Protein AF-A0A351EUV6-F1 (afdb_monomer_lite)

Radius of gyration: 17.65 Å; chains: 1; bounding box: 30×39×66 Å

pLDDT: mean 82.6, std 16.88, range [41.88, 97.0]

Foldseek 3Di:
DDPPPPPAAAPVVVVVVVVCVVVVHDDDPVVRVVRRVCNPPVVVNLVCLLVVVLVVVVVVVVVPDDDDDDPCVPPVPSVQSSCVVVVNDPPPDDPPPPPDD

Structure (mmCIF, N/CA/C/O backbone):
data_AF-A0A351EUV6-F1
#
_entry.id   AF-A0A351EUV6-F1
#
loop_
_atom_site.group_PDB
_atom_site.id
_atom_site.type_symbol
_atom_site.label_atom_id
_atom_site.label_alt_id
_atom_site.label_comp_id
_atom_site.label_asym_id
_atom_site.label_entity_id
_atom_site.label_seq_id
_atom_site.pdbx_PDB_ins_code
_atom_site.Cartn_x
_atom_site.Cartn_y
_atom_site.Cartn_z
_atom_site.occupancy
_atom_site.B_iso_or_equiv
_atom_site.auth_seq_id
_atom_site.auth_comp_id
_atom_site.auth_asym_id
_atom_site.auth_atom_id
_atom_site.pdbx_PDB_model_num
ATOM 1 N N . MET A 1 1 ? 9.747 -26.562 -25.074 1.00 45.78 1 MET A N 1
ATOM 2 C CA . MET A 1 1 ? 10.086 -25.177 -25.470 1.00 45.78 1 MET A CA 1
ATOM 3 C C . MET A 1 1 ? 8.867 -24.286 -25.252 1.00 45.78 1 MET A C 1
ATOM 5 O O . MET A 1 1 ? 7.947 -24.358 -26.046 1.00 45.78 1 MET A O 1
ATOM 9 N N . SER A 1 2 ? 8.822 -23.525 -24.152 1.00 41.88 2 SER A N 1
ATOM 10 C CA . SER A 1 2 ? 8.066 -22.260 -24.013 1.00 41.88 2 SER A CA 1
ATOM 11 C C . SER A 1 2 ? 8.433 -21.617 -22.665 1.00 41.88 2 SER A C 1
ATOM 13 O O . SER A 1 2 ? 7.653 -21.563 -21.722 1.00 41.88 2 SER A O 1
ATOM 15 N N . SER A 1 3 ? 9.697 -21.212 -22.551 1.00 47.12 3 SER A N 1
ATOM 16 C CA . SER A 1 3 ? 10.200 -20.340 -21.487 1.00 47.12 3 SER A CA 1
ATOM 17 C C . SER A 1 3 ? 10.501 -19.001 -22.151 1.00 47.12 3 SER A C 1
ATOM 19 O O . SER A 1 3 ? 11.601 -18.804 -22.655 1.00 47.12 3 SER A O 1
ATOM 21 N N . GLY A 1 4 ? 9.498 -18.129 -22.279 1.00 45.91 4 GLY A N 1
ATOM 22 C CA . GLY A 1 4 ? 9.628 -16.960 -23.158 1.00 45.91 4 GLY A CA 1
ATOM 23 C C . GLY A 1 4 ? 8.637 -15.825 -22.929 1.00 45.91 4 GLY A C 1
ATOM 24 O O . GLY A 1 4 ? 8.250 -15.176 -23.895 1.0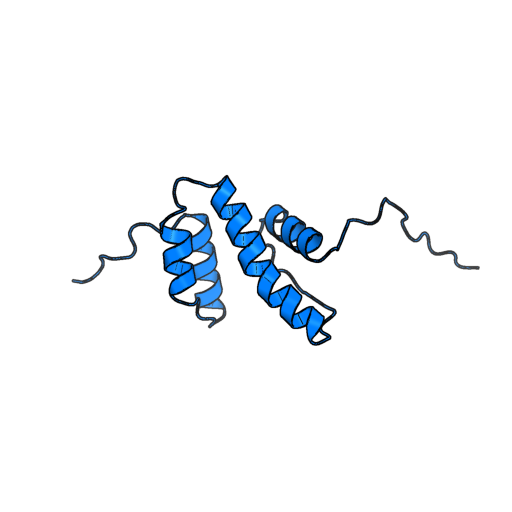0 45.91 4 GLY A O 1
ATOM 25 N N . ARG A 1 5 ? 8.183 -15.582 -21.690 1.00 49.56 5 ARG A N 1
ATOM 26 C CA . ARG A 1 5 ? 7.386 -14.375 -21.381 1.00 49.56 5 ARG A CA 1
ATOM 27 C C . ARG A 1 5 ? 7.420 -13.932 -19.911 1.00 49.56 5 ARG A C 1
ATOM 29 O O . ARG A 1 5 ? 6.442 -13.424 -19.385 1.00 49.56 5 ARG A O 1
ATOM 36 N N . LEU A 1 6 ? 8.555 -14.123 -19.238 1.00 46.72 6 LEU A N 1
ATOM 37 C CA . LEU A 1 6 ? 8.853 -13.453 -17.959 1.00 46.72 6 LEU A CA 1
ATOM 38 C C . LEU A 1 6 ? 9.661 -12.158 -18.155 1.00 46.72 6 LEU A C 1
ATOM 40 O O . LEU A 1 6 ? 10.182 -11.592 -17.198 1.00 46.72 6 LEU A O 1
ATOM 44 N N . SER A 1 7 ? 9.804 -11.707 -19.398 1.00 47.75 7 SER A N 1
ATOM 45 C CA . SER A 1 7 ? 10.656 -10.580 -19.751 1.00 47.75 7 SER A CA 1
ATOM 46 C C . SER A 1 7 ? 9.922 -9.263 -19.508 1.00 47.75 7 SER A C 1
ATOM 48 O O . SER A 1 7 ? 9.079 -8.894 -20.324 1.00 47.75 7 SER A O 1
ATOM 50 N N . ARG A 1 8 ? 10.338 -8.581 -18.426 1.00 57.75 8 ARG A N 1
ATOM 51 C CA . ARG A 1 8 ? 10.054 -7.185 -18.018 1.00 57.75 8 ARG A CA 1
ATOM 52 C C . ARG A 1 8 ? 8.945 -7.000 -16.981 1.00 57.75 8 ARG A C 1
ATOM 54 O O . ARG A 1 8 ? 7.912 -6.394 -17.223 1.00 57.75 8 ARG A O 1
ATOM 61 N N . CYS A 1 9 ? 9.166 -7.546 -15.789 1.00 55.94 9 CYS A N 1
ATOM 62 C CA . CYS A 1 9 ? 8.540 -7.027 -14.575 1.00 55.94 9 CYS A CA 1
ATOM 63 C C . CYS A 1 9 ? 9.639 -6.378 -13.742 1.00 55.94 9 CYS A C 1
ATOM 65 O O . CYS A 1 9 ? 10.688 -6.999 -13.545 1.00 55.94 9 CYS A O 1
ATOM 67 N N . SER A 1 10 ? 9.374 -5.182 -13.214 1.00 65.25 10 SER A N 1
ATOM 68 C CA . SER A 1 10 ? 10.291 -4.495 -12.306 1.00 65.25 10 SER A CA 1
ATOM 69 C C . SER A 1 10 ? 10.761 -5.448 -11.188 1.00 65.25 10 SER A C 1
ATOM 71 O O . SER A 1 10 ? 9.993 -6.277 -10.678 1.00 65.25 10 SER A O 1
ATOM 73 N N . ARG A 1 11 ? 12.036 -5.353 -10.776 1.00 70.31 11 ARG A N 1
ATOM 74 C CA . ARG A 1 11 ? 12.575 -6.165 -9.661 1.00 70.31 11 ARG A CA 1
ATOM 75 C C . ARG A 1 11 ? 11.684 -6.128 -8.400 1.00 70.31 11 ARG A C 1
ATOM 77 O O . ARG A 1 11 ? 11.507 -7.187 -7.792 1.00 70.31 11 ARG A O 1
ATOM 84 N N . PRO A 1 12 ? 11.094 -4.981 -8.000 1.00 78.31 12 PRO A N 1
ATOM 85 C CA . PRO A 1 12 ? 10.133 -4.930 -6.899 1.00 78.31 12 PRO A CA 1
ATOM 86 C C . PRO A 1 12 ? 8.872 -5.774 -7.133 1.00 78.31 12 PRO A C 1
ATOM 88 O O . PRO A 1 12 ? 8.470 -6.522 -6.239 1.00 78.31 12 PRO A O 1
ATOM 91 N N . PHE A 1 13 ? 8.276 -5.709 -8.326 1.00 86.81 13 PHE A N 1
ATOM 92 C CA . PHE A 1 13 ? 7.042 -6.428 -8.641 1.00 86.81 13 PHE A CA 1
ATOM 93 C C . PHE A 1 13 ? 7.250 -7.948 -8.728 1.00 86.81 13 PHE A C 1
ATOM 95 O O . PHE A 1 13 ? 6.417 -8.725 -8.258 1.00 86.81 13 PHE A O 1
ATOM 102 N N . ALA A 1 14 ? 8.411 -8.397 -9.217 1.00 86.88 14 ALA A N 1
ATOM 103 C CA . ALA A 1 14 ? 8.772 -9.816 -9.212 1.00 86.88 14 ALA A CA 1
ATOM 104 C C . ALA A 1 14 ? 8.783 -10.424 -7.792 1.00 86.88 14 ALA A C 1
ATOM 106 O O . ALA A 1 14 ? 8.391 -11.579 -7.606 1.00 86.88 14 ALA A O 1
ATOM 107 N N . GLY A 1 15 ? 9.205 -9.653 -6.782 1.00 88.12 15 GLY A N 1
ATOM 108 C CA . GLY A 1 15 ? 9.175 -10.075 -5.379 1.00 88.12 15 GLY A CA 1
ATOM 109 C C . GLY A 1 15 ? 7.754 -10.232 -4.834 1.00 88.12 15 GLY A C 1
ATOM 110 O O . GLY A 1 15 ? 7.468 -11.217 -4.155 1.00 88.12 15 GLY A O 1
ATOM 111 N N . ILE A 1 16 ? 6.861 -9.300 -5.182 1.00 88.38 16 ILE A N 1
ATOM 112 C CA . ILE A 1 16 ? 5.439 -9.354 -4.812 1.00 88.38 16 ILE A CA 1
ATOM 113 C C . ILE A 1 16 ? 4.789 -10.592 -5.426 1.00 88.38 16 ILE A C 1
ATOM 115 O O . ILE A 1 16 ? 4.144 -11.352 -4.711 1.00 88.38 16 ILE A O 1
ATOM 119 N N . ARG A 1 17 ? 5.040 -10.865 -6.713 1.00 90.38 17 ARG A N 1
ATOM 120 C CA . ARG A 1 17 ? 4.479 -12.043 -7.387 1.00 90.38 17 ARG A CA 1
ATOM 121 C C . ARG A 1 17 ? 4.853 -13.350 -6.691 1.00 90.38 17 ARG A C 1
ATOM 123 O O . ARG A 1 17 ? 3.979 -14.159 -6.406 1.00 90.38 17 ARG A O 1
ATOM 130 N N . ARG A 1 18 ? 6.132 -13.520 -6.342 1.00 90.19 18 ARG A N 1
ATOM 131 C CA . ARG A 1 18 ? 6.606 -14.702 -5.599 1.00 90.19 18 ARG A CA 1
ATOM 132 C C . ARG A 1 18 ? 5.963 -14.820 -4.217 1.00 90.19 18 ARG A C 1
ATOM 134 O O . ARG A 1 18 ? 5.708 -15.928 -3.758 1.00 90.19 18 ARG A O 1
ATOM 141 N N . PHE A 1 19 ? 5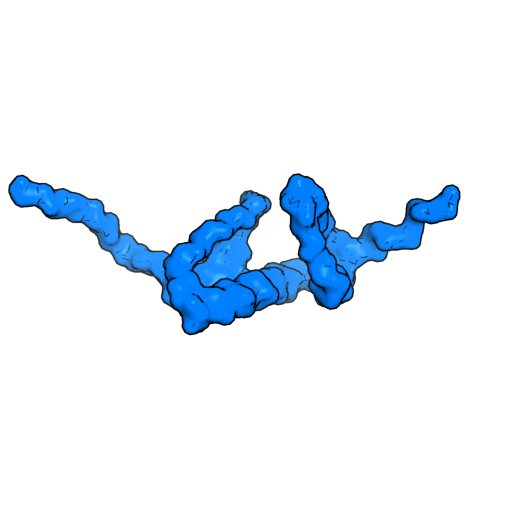.744 -13.700 -3.528 1.00 89.88 19 PHE A N 1
ATOM 142 C CA . PHE A 1 19 ? 5.061 -13.700 -2.236 1.00 89.88 19 PHE A CA 1
ATOM 143 C C . PHE A 1 19 ? 3.593 -14.126 -2.388 1.00 89.88 19 PHE A C 1
ATOM 145 O O . PHE A 1 19 ? 3.160 -15.039 -1.693 1.00 89.88 19 PHE A O 1
ATOM 152 N N . SER A 1 20 ? 2.865 -13.549 -3.348 1.00 90.50 20 SER A N 1
ATOM 153 C CA . SER A 1 20 ? 1.470 -13.901 -3.635 1.00 90.50 20 SER A CA 1
ATOM 154 C C . SER A 1 20 ? 1.305 -15.372 -4.024 1.00 90.50 20 SER A C 1
ATOM 156 O O . SER A 1 20 ? 0.447 -16.047 -3.461 1.00 90.50 20 SER A O 1
ATOM 158 N N . GLU A 1 21 ? 2.181 -15.896 -4.890 1.00 91.06 21 GLU A N 1
ATOM 159 C CA . GLU A 1 21 ? 2.219 -17.317 -5.267 1.00 91.06 21 GLU A CA 1
ATOM 160 C C . GLU A 1 21 ? 2.374 -18.227 -4.032 1.00 91.06 21 GLU A C 1
ATOM 162 O O . GLU A 1 21 ? 1.666 -19.223 -3.901 1.00 91.06 21 GLU A O 1
ATOM 167 N N . ARG A 1 22 ? 3.248 -17.864 -3.082 1.00 91.00 22 ARG A N 1
ATOM 168 C CA . ARG A 1 22 ? 3.455 -18.626 -1.835 1.00 91.00 22 ARG A CA 1
ATOM 169 C C . ARG A 1 22 ? 2.268 -18.564 -0.875 1.00 91.00 22 ARG A C 1
ATOM 171 O O . ARG A 1 22 ? 2.072 -19.504 -0.112 1.00 91.00 22 ARG A O 1
ATOM 178 N N . CYS A 1 23 ? 1.508 -17.474 -0.889 1.00 91.25 23 CYS A N 1
ATOM 179 C CA . CYS A 1 23 ? 0.301 -17.309 -0.079 1.00 91.25 23 CYS A CA 1
ATOM 180 C C . CYS A 1 23 ? -0.953 -17.918 -0.730 1.00 91.25 23 CYS A C 1
ATOM 182 O O . CYS A 1 23 ? -2.005 -17.924 -0.100 1.00 91.25 23 CYS A O 1
ATOM 184 N N . GLY A 1 24 ? -0.860 -18.415 -1.971 1.00 91.00 24 GLY A N 1
ATOM 185 C CA . GLY A 1 24 ? -2.017 -18.896 -2.733 1.00 91.00 24 GLY A CA 1
ATOM 186 C C . GLY A 1 24 ? -2.926 -17.772 -3.245 1.00 91.00 24 GLY A C 1
ATOM 187 O O . GLY A 1 24 ? -4.075 -18.024 -3.603 1.00 91.00 24 GLY A O 1
ATOM 188 N N . THR A 1 25 ? -2.429 -16.534 -3.288 1.00 92.00 25 THR A N 1
ATOM 189 C CA . THR A 1 25 ? -3.191 -15.356 -3.717 1.00 92.00 25 THR A CA 1
ATOM 190 C C . THR A 1 25 ? -2.888 -15.027 -5.174 1.00 92.00 25 THR A C 1
ATOM 192 O O . THR A 1 25 ? -1.730 -14.981 -5.589 1.00 92.00 25 THR A O 1
ATOM 195 N N . THR A 1 26 ? -3.929 -14.731 -5.952 1.00 92.69 26 THR A N 1
ATOM 196 C CA . THR A 1 26 ? -3.783 -14.317 -7.354 1.00 92.69 26 THR A CA 1
ATOM 197 C C . THR A 1 26 ? -3.682 -12.798 -7.461 1.00 92.69 26 THR A C 1
ATOM 199 O O . THR A 1 26 ? -4.471 -12.077 -6.854 1.00 92.69 26 THR A O 1
ATOM 202 N N . ILE A 1 27 ? -2.730 -12.308 -8.259 1.00 91.69 27 ILE A N 1
ATOM 203 C CA . ILE A 1 27 ? -2.636 -10.890 -8.624 1.00 91.69 27 ILE A CA 1
ATOM 204 C C . ILE A 1 27 ? -3.482 -10.665 -9.894 1.00 91.69 27 ILE A C 1
ATOM 206 O O . ILE A 1 27 ? -3.273 -11.369 -10.884 1.00 91.69 27 ILE A O 1
ATOM 210 N N . PRO A 1 28 ? -4.438 -9.718 -9.899 1.00 93.00 28 PRO A N 1
ATOM 211 C CA . PRO A 1 28 ? -5.224 -9.388 -11.088 1.00 93.00 28 PRO A CA 1
ATOM 212 C C . PRO A 1 28 ? -4.365 -8.971 -12.288 1.00 93.00 28 PRO A C 1
ATOM 214 O O . PRO A 1 28 ? -3.389 -8.238 -12.128 1.00 93.00 28 PRO A O 1
ATOM 217 N N . HIS A 1 29 ? -4.765 -9.369 -13.503 1.00 92.12 29 HIS A N 1
ATOM 218 C CA . HIS A 1 29 ? -3.986 -9.124 -14.727 1.00 92.12 29 HIS A CA 1
ATOM 219 C C . HIS A 1 29 ? -3.653 -7.643 -14.958 1.00 92.12 29 HIS A C 1
ATOM 221 O O . HIS A 1 29 ? -2.510 -7.315 -15.258 1.00 92.12 29 HIS A O 1
ATOM 227 N N . TRP A 1 30 ? -4.607 -6.743 -14.718 1.00 92.75 30 TRP A N 1
ATOM 228 C CA . TRP A 1 30 ? -4.408 -5.301 -14.895 1.00 92.75 30 TRP A CA 1
ATOM 229 C C . TRP A 1 30 ? -3.289 -4.729 -14.005 1.00 92.75 30 TRP A C 1
ATOM 231 O O . TRP A 1 30 ? -2.623 -3.773 -14.391 1.00 92.75 30 TRP A O 1
ATOM 241 N N . ILE A 1 31 ? -3.017 -5.332 -12.837 1.00 93.06 31 ILE A N 1
ATOM 242 C CA . ILE A 1 31 ? -1.892 -4.931 -11.977 1.00 93.06 31 ILE A CA 1
ATOM 243 C C . ILE A 1 31 ? -0.561 -5.325 -12.629 1.00 93.06 31 ILE A C 1
ATOM 245 O O . ILE A 1 31 ? 0.415 -4.583 -12.540 1.00 93.06 31 ILE A O 1
ATOM 249 N N . HIS A 1 32 ? -0.508 -6.470 -13.317 1.00 91.25 32 HIS A N 1
ATOM 250 C CA . HIS A 1 32 ? 0.688 -6.862 -14.065 1.00 91.25 32 HIS A CA 1
ATOM 251 C C . HIS A 1 32 ? 1.005 -5.860 -15.174 1.00 91.25 32 HIS A C 1
ATOM 253 O O . HIS A 1 32 ? 2.158 -5.459 -15.316 1.00 91.25 32 HIS A O 1
ATOM 259 N N . GLU A 1 33 ? -0.008 -5.444 -15.931 1.00 91.31 33 GLU A N 1
ATOM 260 C CA . GLU A 1 33 ? 0.141 -4.460 -17.007 1.00 91.31 33 GLU A CA 1
ATOM 261 C C . GLU A 1 33 ? 0.573 -3.095 -16.458 1.00 91.31 33 GLU A C 1
ATOM 263 O O . GLU A 1 33 ? 1.513 -2.490 -16.975 1.00 91.31 33 GLU A O 1
ATOM 268 N N . LEU A 1 34 ? -0.041 -2.662 -15.351 1.00 90.88 34 LEU A N 1
ATOM 269 C CA . LEU A 1 34 ? 0.285 -1.409 -14.672 1.00 90.88 34 LEU A CA 1
ATOM 270 C C . LEU A 1 34 ? 1.758 -1.335 -14.250 1.00 90.88 34 LEU A C 1
ATOM 272 O O . LEU A 1 34 ? 2.400 -0.308 -14.447 1.00 90.88 34 LEU A O 1
ATOM 276 N N . PHE A 1 35 ? 2.318 -2.408 -13.686 1.00 90.81 35 PHE A N 1
ATOM 277 C CA . PHE A 1 35 ? 3.712 -2.404 -13.225 1.00 90.81 35 PHE A CA 1
ATOM 278 C C . PHE A 1 35 ? 4.735 -2.763 -14.306 1.00 90.81 35 PHE A C 1
ATOM 280 O O . PHE A 1 35 ? 5.918 -2.465 -14.130 1.00 90.81 35 PHE A O 1
ATOM 287 N N . ALA A 1 36 ? 4.315 -3.358 -15.426 1.00 88.44 36 ALA A N 1
ATOM 288 C CA . ALA A 1 36 ? 5.202 -3.633 -16.556 1.00 88.44 36 ALA A CA 1
ATOM 289 C C . ALA A 1 36 ? 5.707 -2.341 -17.223 1.00 88.44 36 ALA A C 1
ATOM 291 O O . ALA A 1 36 ? 6.854 -2.283 -17.654 1.00 88.44 36 ALA A O 1
ATOM 292 N N . VAL A 1 37 ? 4.881 -1.290 -17.265 1.00 86.31 37 VAL A N 1
ATOM 293 C CA . VAL A 1 37 ? 5.243 0.000 -17.885 1.00 86.31 37 VAL A CA 1
ATOM 294 C C . VAL A 1 37 ? 6.051 0.929 -16.967 1.00 86.31 37 VAL A C 1
ATOM 296 O O . VAL A 1 37 ? 6.514 1.974 -17.411 1.00 86.31 37 VAL A O 1
ATOM 299 N N . LEU A 1 38 ? 6.236 0.562 -15.693 1.00 86.50 38 LEU A N 1
ATOM 300 C CA . LEU A 1 38 ? 6.906 1.382 -14.671 1.00 86.50 38 LEU A CA 1
ATOM 301 C C . LEU A 1 38 ? 8.329 0.902 -14.342 1.00 86.50 38 LEU A C 1
ATOM 303 O O . LEU A 1 38 ? 8.871 1.252 -13.293 1.00 86.50 38 LEU A O 1
ATOM 307 N N . GLU A 1 39 ? 8.934 0.077 -15.202 1.00 79.12 39 GLU A N 1
ATOM 308 C CA . GLU A 1 39 ? 10.242 -0.540 -14.938 1.00 79.12 39 GLU A CA 1
ATOM 309 C C . GLU A 1 39 ? 11.362 0.498 -14.753 1.00 79.12 39 GLU A C 1
ATOM 311 O O . GLU A 1 39 ? 12.154 0.376 -13.817 1.00 79.12 39 GLU A O 1
ATOM 316 N N . ASP A 1 40 ? 11.352 1.560 -15.561 1.00 83.31 40 ASP A N 1
ATOM 317 C CA . ASP A 1 40 ? 12.377 2.613 -15.562 1.00 83.31 40 ASP A CA 1
ATOM 318 C C . ASP A 1 40 ? 12.013 3.834 -14.691 1.00 83.31 40 ASP A C 1
ATOM 320 O O . ASP A 1 40 ? 12.721 4.840 -14.691 1.00 83.31 40 ASP A O 1
ATOM 324 N N . ALA A 1 41 ? 10.916 3.763 -13.925 1.00 87.81 41 ALA A N 1
ATOM 325 C CA . ALA A 1 41 ? 10.388 4.880 -13.136 1.00 87.81 41 ALA A CA 1
ATOM 326 C C . ALA A 1 41 ? 10.163 4.481 -11.661 1.00 87.81 41 ALA A C 1
ATOM 328 O O . ALA A 1 41 ? 9.020 4.324 -11.221 1.00 87.81 41 ALA A O 1
ATOM 329 N N . PRO A 1 42 ? 11.234 4.312 -10.860 1.00 83.81 42 PRO A N 1
ATOM 330 C CA . PRO A 1 42 ? 11.143 3.765 -9.503 1.00 83.81 42 PRO A CA 1
ATOM 331 C C . PRO A 1 42 ? 10.328 4.635 -8.533 1.00 83.81 42 PRO A C 1
ATOM 333 O O . PRO A 1 42 ? 9.611 4.099 -7.688 1.00 83.81 42 PRO A O 1
ATOM 336 N N . GLU A 1 43 ? 10.394 5.960 -8.659 1.00 86.31 43 GLU A N 1
ATOM 337 C CA . GLU A 1 43 ? 9.605 6.880 -7.826 1.00 86.31 43 GLU A CA 1
ATOM 338 C C . GLU A 1 43 ? 8.106 6.762 -8.133 1.00 86.31 43 GLU A C 1
ATOM 340 O O . GLU A 1 43 ? 7.281 6.610 -7.229 1.00 86.31 43 GLU A O 1
ATOM 345 N N . VAL A 1 44 ? 7.756 6.725 -9.424 1.00 90.44 44 VAL A N 1
ATOM 346 C CA . VAL A 1 44 ? 6.374 6.522 -9.882 1.00 90.44 44 VAL A CA 1
ATOM 347 C C . VAL A 1 44 ? 5.870 5.147 -9.452 1.00 90.44 44 VAL A C 1
ATOM 349 O O . VAL A 1 44 ? 4.749 5.026 -8.967 1.00 90.44 44 VAL A O 1
ATOM 352 N N . HIS A 1 45 ? 6.711 4.115 -9.538 1.00 90.88 45 HIS A N 1
ATOM 353 C CA . HIS A 1 45 ? 6.380 2.773 -9.075 1.00 90.88 45 HIS A CA 1
ATOM 354 C C . HIS A 1 45 ? 5.974 2.756 -7.595 1.00 90.88 45 HIS A C 1
ATOM 356 O O . HIS A 1 45 ? 4.997 2.099 -7.234 1.00 90.88 45 HIS A O 1
ATOM 362 N N . GLN A 1 46 ? 6.713 3.438 -6.715 1.00 89.31 46 GLN A N 1
ATOM 363 C CA . GLN A 1 46 ? 6.377 3.484 -5.287 1.00 89.31 46 GLN A CA 1
ATOM 364 C C . GLN A 1 46 ? 5.061 4.222 -5.035 1.00 89.31 46 GLN A C 1
ATOM 366 O O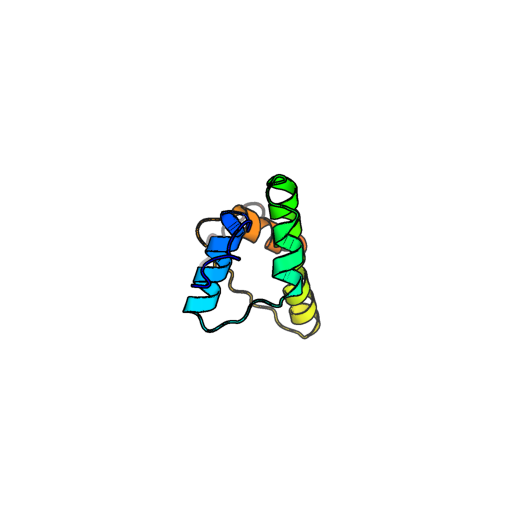 . GLN A 1 46 ? 4.226 3.734 -4.272 1.00 89.31 46 GLN A O 1
ATOM 371 N N . MET A 1 47 ? 4.856 5.353 -5.711 1.00 91.75 47 MET A N 1
ATOM 372 C CA . MET A 1 47 ? 3.617 6.123 -5.623 1.00 91.75 47 MET A CA 1
ATOM 373 C C . MET A 1 47 ? 2.407 5.288 -6.062 1.00 91.75 47 MET A C 1
ATOM 375 O O . MET A 1 47 ? 1.434 5.187 -5.317 1.00 91.75 47 MET A O 1
ATOM 379 N N . ILE A 1 48 ? 2.493 4.631 -7.222 1.00 93.56 48 ILE A N 1
ATOM 380 C CA . ILE A 1 48 ? 1.425 3.779 -7.760 1.00 93.56 48 ILE A CA 1
ATOM 381 C C . ILE A 1 48 ? 1.170 2.562 -6.864 1.00 93.56 48 ILE A C 1
ATOM 383 O O . ILE A 1 48 ? 0.018 2.194 -6.641 1.00 93.56 48 ILE A O 1
ATOM 387 N N . ALA A 1 49 ? 2.212 1.947 -6.299 1.00 92.25 49 ALA A N 1
ATOM 388 C CA . ALA A 1 49 ? 2.048 0.848 -5.349 1.00 92.25 49 ALA A CA 1
ATOM 389 C C . ALA A 1 49 ? 1.300 1.281 -4.082 1.00 92.25 49 ALA A C 1
ATOM 391 O O . ALA A 1 49 ? 0.390 0.578 -3.643 1.00 92.25 49 ALA A O 1
ATOM 392 N N . ALA A 1 50 ? 1.646 2.442 -3.518 1.00 94.00 50 ALA A N 1
ATOM 393 C CA . ALA A 1 50 ? 0.984 2.963 -2.329 1.00 94.00 50 ALA A CA 1
ATOM 394 C C . ALA A 1 50 ? -0.491 3.299 -2.594 1.00 94.00 50 ALA A C 1
ATOM 396 O O . ALA A 1 50 ? -1.351 2.902 -1.811 1.00 94.00 50 ALA A O 1
ATOM 397 N N . THR A 1 51 ? -0.808 3.977 -3.700 1.00 94.44 51 THR A N 1
ATOM 398 C CA . THR A 1 51 ? -2.197 4.342 -4.029 1.00 94.44 51 THR A CA 1
ATOM 399 C C . THR A 1 51 ? -3.051 3.120 -4.358 1.00 94.44 51 THR A C 1
ATOM 401 O O . THR A 1 51 ? -4.161 3.001 -3.842 1.00 94.44 51 THR A O 1
ATOM 404 N N . THR A 1 52 ? -2.511 2.169 -5.128 1.00 94.62 52 THR A N 1
ATOM 405 C CA . THR A 1 52 ? -3.203 0.917 -5.480 1.00 94.62 52 THR A CA 1
ATOM 406 C C . THR A 1 52 ? -3.516 0.074 -4.243 1.00 94.62 52 THR A C 1
ATOM 408 O O . THR A 1 52 ? -4.576 -0.541 -4.172 1.00 94.62 52 THR A O 1
ATOM 411 N N . ALA A 1 53 ? -2.620 0.053 -3.251 1.00 94.00 53 ALA A N 1
ATOM 412 C CA . ALA A 1 53 ? -2.848 -0.652 -1.991 1.00 94.00 53 ALA A CA 1
ATOM 413 C C . ALA A 1 53 ? -3.781 0.112 -1.033 1.00 94.00 53 ALA A C 1
ATOM 415 O O . ALA A 1 53 ? -4.536 -0.513 -0.294 1.00 94.00 53 ALA A O 1
ATOM 416 N N . ALA A 1 54 ? -3.747 1.448 -1.036 1.00 95.44 54 ALA A N 1
ATOM 417 C CA . ALA A 1 54 ? -4.572 2.269 -0.152 1.00 95.44 54 ALA A CA 1
ATOM 418 C C . ALA A 1 54 ? -6.058 2.275 -0.547 1.00 95.44 54 ALA A C 1
ATOM 420 O O . ALA A 1 54 ? -6.913 2.366 0.331 1.00 95.44 54 ALA A O 1
ATOM 421 N N . GLU A 1 55 ? -6.370 2.166 -1.840 1.00 95.06 55 GLU A N 1
ATOM 422 C CA . GLU A 1 55 ? -7.745 2.154 -2.356 1.00 95.06 55 GLU A CA 1
ATOM 423 C C . GLU A 1 55 ? -8.646 1.096 -1.687 1.00 95.06 55 GLU A C 1
ATOM 425 O O . GLU A 1 55 ? -9.633 1.480 -1.056 1.00 95.06 55 GLU A O 1
ATOM 430 N N . PRO A 1 56 ? -8.315 -0.211 -1.720 1.00 94.75 56 PRO A N 1
ATOM 431 C CA . PRO A 1 56 ? -9.137 -1.220 -1.058 1.00 94.75 56 PRO A CA 1
ATOM 432 C C . PRO A 1 56 ? -9.168 -1.035 0.463 1.00 94.75 56 PRO A C 1
ATOM 434 O O . PRO A 1 56 ? -10.189 -1.308 1.084 1.00 94.75 56 PRO A O 1
ATOM 437 N N . CYS A 1 57 ? -8.094 -0.536 1.086 1.00 95.75 57 CYS A N 1
ATOM 438 C CA . CYS A 1 57 ? -8.116 -0.215 2.514 1.00 95.75 57 CYS A CA 1
ATOM 439 C C . CYS A 1 57 ? -9.148 0.872 2.838 1.00 95.75 57 CYS A C 1
ATOM 441 O O . CYS A 1 57 ? -9.848 0.755 3.840 1.00 95.75 57 CYS A O 1
ATOM 443 N N . ARG A 1 58 ? -9.279 1.901 1.991 1.00 94.25 58 ARG A N 1
ATOM 444 C CA . ARG A 1 58 ? -10.281 2.958 2.171 1.00 94.25 58 ARG A CA 1
ATOM 445 C C . ARG A 1 58 ? -11.698 2.411 2.032 1.00 94.25 58 ARG A C 1
ATOM 447 O O . ARG A 1 58 ? -12.520 2.667 2.901 1.00 94.25 58 ARG A O 1
ATOM 454 N N . GLN A 1 59 ? -11.945 1.594 1.011 1.00 96.00 59 GLN A N 1
ATOM 455 C CA . GLN A 1 59 ? -13.244 0.942 0.814 1.00 96.00 59 GLN A CA 1
ATOM 456 C C . GLN A 1 59 ? -13.605 0.046 2.008 1.00 96.00 59 GLN A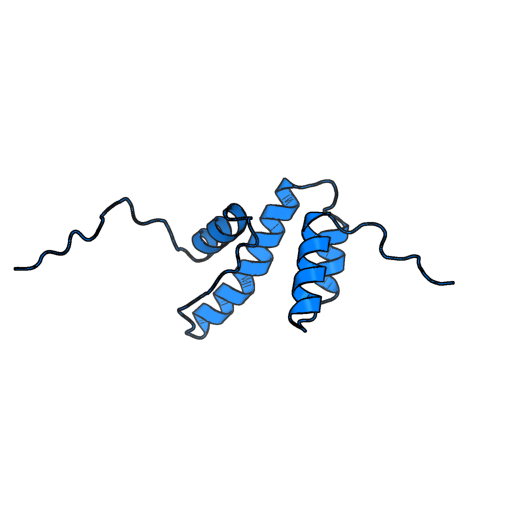 C 1
ATOM 458 O O . GLN A 1 59 ? -14.710 0.106 2.535 1.00 96.00 59 GLN A O 1
ATOM 463 N N . LEU A 1 60 ? -12.652 -0.748 2.505 1.00 96.44 60 LEU A N 1
ATOM 464 C CA . LEU A 1 60 ? -12.853 -1.559 3.707 1.00 96.44 60 LEU A CA 1
ATOM 465 C C . LEU A 1 60 ? -13.151 -0.692 4.939 1.00 96.44 60 LEU A C 1
ATOM 467 O O . LEU A 1 60 ? -14.017 -1.051 5.738 1.00 96.44 60 LEU A O 1
ATOM 471 N N . ALA A 1 61 ? -12.474 0.449 5.083 1.00 94.06 61 ALA A N 1
ATOM 472 C CA . ALA A 1 61 ? -12.725 1.389 6.171 1.00 94.06 61 ALA A CA 1
ATOM 473 C C . ALA A 1 61 ? -14.128 2.011 6.100 1.00 94.06 61 ALA A C 1
ATOM 475 O O . ALA A 1 61 ? -14.807 2.090 7.123 1.00 94.06 61 ALA A O 1
ATOM 476 N N . GLU A 1 62 ? -14.598 2.373 4.904 1.00 94.44 62 GLU A N 1
ATOM 477 C CA . GLU A 1 62 ? -15.972 2.837 4.661 1.00 94.44 62 GLU A CA 1
ATOM 478 C C . GLU A 1 62 ? -17.016 1.768 5.027 1.00 94.44 62 GLU A C 1
ATOM 480 O O . GLU A 1 62 ? -18.101 2.093 5.508 1.00 94.44 62 GLU A O 1
ATOM 485 N N . HIS A 1 63 ? -16.665 0.487 4.890 1.00 97.00 63 HIS A N 1
ATOM 486 C CA . HIS A 1 63 ? -17.481 -0.650 5.320 1.00 97.00 63 HIS A CA 1
ATOM 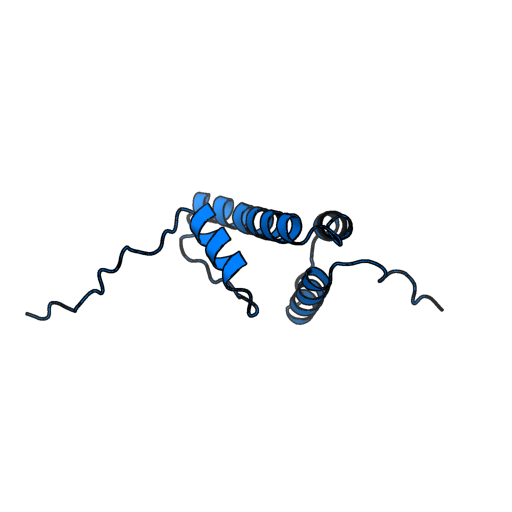487 C C . HIS A 1 63 ? -17.275 -1.066 6.791 1.00 97.00 63 HIS A C 1
ATOM 489 O O . HIS A 1 63 ? -17.780 -2.106 7.215 1.00 97.00 63 HIS A O 1
ATOM 495 N N . GLY A 1 64 ? -16.571 -0.260 7.592 1.00 94.75 64 GLY A N 1
ATOM 496 C CA . GLY A 1 64 ? -16.444 -0.442 9.041 1.00 94.75 64 GLY A CA 1
ATOM 497 C C . GLY A 1 64 ? -15.214 -1.228 9.508 1.00 94.75 64 GLY A C 1
ATOM 498 O O . GLY A 1 64 ? -15.080 -1.483 10.706 1.00 94.75 64 GLY A O 1
ATOM 499 N N . VAL A 1 65 ? -14.290 -1.595 8.615 1.00 96.50 65 VAL A N 1
ATOM 500 C CA . VAL A 1 65 ? -13.013 -2.214 9.006 1.00 96.50 65 VAL A CA 1
ATOM 501 C C . VAL A 1 65 ? -12.076 -1.153 9.585 1.00 96.50 65 VAL A C 1
ATOM 503 O O . VAL A 1 65 ? -11.703 -0.200 8.913 1.00 96.50 65 VAL A O 1
ATOM 506 N N . ASN A 1 66 ? -11.643 -1.332 10.832 1.00 90.56 66 ASN A N 1
ATOM 507 C CA . ASN A 1 66 ? -10.801 -0.360 11.543 1.00 90.56 66 ASN A CA 1
ATOM 508 C C . ASN A 1 66 ? -9.412 -0.893 11.941 1.00 90.56 66 ASN A C 1
ATOM 510 O O . ASN A 1 66 ? -8.640 -0.171 12.569 1.00 90.56 66 ASN A O 1
ATOM 514 N N . GLN A 1 67 ? -9.082 -2.138 11.583 1.00 92.69 67 GLN A N 1
ATOM 515 C CA . GLN A 1 67 ? -7.784 -2.760 11.852 1.00 92.69 67 GLN A CA 1
ATOM 516 C C . GLN A 1 67 ? -7.157 -3.250 10.547 1.00 92.69 67 GLN A C 1
ATOM 518 O O . GLN A 1 67 ? -7.765 -4.029 9.816 1.00 92.69 67 GLN A O 1
ATOM 523 N N . PHE A 1 68 ? -5.918 -2.835 10.287 1.00 93.94 68 PHE A N 1
ATOM 524 C CA . PHE A 1 68 ? -5.146 -3.248 9.117 1.00 93.94 68 PHE A CA 1
ATOM 525 C C . PHE A 1 68 ? -3.787 -3.791 9.550 1.00 93.94 68 PHE A C 1
ATOM 527 O O . PHE A 1 68 ? -3.096 -3.187 10.371 1.00 93.94 68 PHE A O 1
ATOM 534 N N . HIS A 1 69 ? -3.384 -4.920 8.969 1.00 92.69 69 HIS A N 1
ATOM 535 C CA . HIS A 1 69 ? -2.054 -5.487 9.153 1.00 92.69 69 HIS A CA 1
ATOM 536 C C . HIS A 1 69 ? -1.279 -5.411 7.839 1.00 92.69 69 HIS A C 1
ATOM 538 O O . HIS A 1 69 ? -1.642 -6.054 6.856 1.00 92.69 69 HIS A O 1
ATOM 544 N N . PHE A 1 70 ? -0.196 -4.636 7.826 1.00 92.69 70 PHE A N 1
ATOM 545 C CA . PHE A 1 70 ? 0.644 -4.471 6.645 1.00 92.69 70 PHE A CA 1
ATOM 546 C C . PHE A 1 70 ? 1.901 -5.337 6.744 1.00 92.69 70 PHE A C 1
ATOM 548 O O . PHE A 1 70 ? 2.757 -5.123 7.603 1.00 92.69 70 PHE A O 1
ATOM 555 N N . SER A 1 71 ? 2.052 -6.286 5.818 1.00 90.75 71 SER A N 1
ATOM 556 C CA . SER A 1 71 ? 3.313 -7.003 5.623 1.00 90.75 71 SER A CA 1
ATOM 557 C C . SER A 1 71 ? 4.294 -6.110 4.864 1.00 90.75 71 SER A C 1
ATOM 559 O O . SER A 1 71 ? 4.234 -5.989 3.643 1.00 90.75 71 SER A O 1
ATOM 561 N N . THR A 1 72 ? 5.211 -5.477 5.594 1.00 89.44 72 THR A N 1
ATOM 562 C CA . THR A 1 72 ? 6.125 -4.462 5.040 1.00 89.44 72 THR A CA 1
ATOM 563 C C . THR A 1 72 ? 7.133 -5.020 4.039 1.00 89.44 72 THR A C 1
ATOM 565 O O . THR A 1 72 ? 7.672 -4.263 3.239 1.00 89.44 72 THR A O 1
ATOM 568 N N . MET A 1 73 ? 7.431 -6.324 4.074 1.00 87.38 73 MET A N 1
ATOM 569 C CA . MET A 1 73 ? 8.389 -6.979 3.168 1.00 87.38 73 MET A CA 1
ATOM 570 C C . MET A 1 73 ? 9.744 -6.243 3.083 1.00 87.38 73 MET A C 1
ATOM 572 O O . MET A 1 73 ? 10.325 -6.103 2.001 1.00 87.38 73 MET A O 1
ATOM 576 N N . ASN A 1 74 ? 10.227 -5.755 4.236 1.00 88.62 74 ASN A N 1
ATOM 577 C CA . ASN A 1 74 ? 11.436 -4.932 4.383 1.00 88.62 74 ASN A CA 1
ATOM 578 C C . ASN A 1 74 ? 11.415 -3.615 3.568 1.00 88.62 74 ASN A C 1
ATOM 580 O O . ASN A 1 74 ? 12.460 -3.131 3.146 1.00 88.62 74 ASN A O 1
ATOM 584 N N . LYS A 1 75 ? 10.218 -3.067 3.315 1.00 87.94 75 LYS A N 1
ATOM 585 C CA . LYS A 1 75 ? 9.949 -1.788 2.630 1.00 87.94 75 LYS A CA 1
ATOM 586 C C . LYS A 1 75 ? 9.001 -0.917 3.470 1.00 87.94 75 LYS A C 1
ATOM 588 O O . LYS A 1 75 ? 7.813 -0.785 3.145 1.00 87.94 75 LYS A O 1
ATOM 593 N N . PRO A 1 76 ? 9.466 -0.391 4.617 1.00 92.12 76 PRO A N 1
ATOM 594 C CA . PRO A 1 76 ? 8.626 0.380 5.534 1.00 92.12 76 PRO A CA 1
ATOM 595 C C . PRO A 1 76 ? 8.064 1.670 4.914 1.00 92.12 76 PRO A C 1
ATOM 597 O O . PRO A 1 76 ? 6.982 2.108 5.301 1.00 92.12 76 PRO A O 1
ATOM 600 N N . GLU A 1 77 ? 8.748 2.260 3.937 1.00 91.00 77 GLU A N 1
ATOM 601 C CA . GLU A 1 77 ? 8.372 3.506 3.267 1.00 91.00 77 GLU A CA 1
ATOM 602 C C . GLU A 1 77 ? 7.009 3.428 2.567 1.00 91.00 77 GLU A C 1
ATOM 604 O O . GLU A 1 77 ? 6.189 4.334 2.721 1.00 91.00 77 GLU A O 1
ATOM 609 N N . ILE A 1 78 ? 6.711 2.312 1.892 1.00 91.44 78 ILE A N 1
ATOM 610 C CA . ILE A 1 78 ? 5.428 2.106 1.202 1.00 91.44 78 ILE A CA 1
ATOM 611 C C . ILE A 1 78 ? 4.299 1.989 2.228 1.00 91.44 78 ILE A C 1
ATOM 613 O O . ILE A 1 78 ? 3.252 2.616 2.090 1.00 91.44 78 ILE A O 1
ATOM 617 N N . THR A 1 79 ? 4.530 1.228 3.301 1.00 93.50 79 THR A N 1
ATOM 618 C CA . THR A 1 79 ? 3.543 1.069 4.380 1.00 93.50 79 THR A CA 1
ATOM 619 C C . THR A 1 79 ? 3.268 2.405 5.066 1.00 93.50 79 THR A C 1
ATOM 621 O O . THR A 1 79 ? 2.118 2.763 5.302 1.00 93.50 79 THR A O 1
ATOM 624 N N . ALA A 1 80 ? 4.312 3.192 5.324 1.00 92.88 80 ALA A N 1
ATOM 625 C CA . ALA A 1 80 ? 4.171 4.508 5.926 1.00 92.88 80 ALA A CA 1
ATOM 626 C C . ALA A 1 80 ? 3.440 5.503 5.001 1.00 92.88 80 ALA A C 1
ATOM 628 O O . ALA A 1 80 ? 2.759 6.402 5.498 1.00 92.88 80 ALA A O 1
ATOM 629 N N . ALA A 1 81 ? 3.571 5.367 3.678 1.00 93.81 81 ALA A N 1
ATOM 630 C CA . ALA A 1 81 ? 2.798 6.144 2.711 1.00 93.81 81 ALA A CA 1
ATOM 631 C C . ALA A 1 81 ? 1.311 5.753 2.734 1.00 93.81 81 ALA A C 1
ATOM 633 O O . ALA A 1 81 ? 0.460 6.635 2.823 1.00 93.81 81 ALA A O 1
ATOM 634 N N . ILE A 1 82 ? 0.997 4.452 2.752 1.00 94.25 82 ILE A N 1
ATOM 635 C CA . ILE A 1 82 ? -0.384 3.952 2.861 1.00 94.25 82 ILE A CA 1
ATOM 636 C C . ILE A 1 82 ? -1.044 4.457 4.149 1.00 94.25 82 ILE A C 1
ATOM 638 O O . ILE A 1 82 ? -2.143 4.998 4.094 1.00 94.25 82 ILE A O 1
ATOM 642 N N . CYS A 1 83 ? -0.360 4.369 5.296 1.00 93.44 83 CYS A N 1
ATOM 643 C CA . CYS A 1 83 ? -0.879 4.894 6.562 1.00 93.44 83 CYS A CA 1
ATOM 644 C C . CYS A 1 83 ? -1.267 6.376 6.451 1.00 93.44 83 CYS A C 1
ATOM 646 O O . CYS A 1 83 ? -2.366 6.751 6.849 1.00 93.44 83 CYS A O 1
ATOM 648 N N . ARG A 1 84 ? -0.409 7.208 5.845 1.00 92.38 84 ARG A N 1
ATOM 649 C CA . ARG A 1 84 ? -0.705 8.634 5.639 1.00 92.38 84 ARG A CA 1
ATOM 650 C C . ARG A 1 84 ? -1.888 8.857 4.696 1.00 92.38 84 ARG A C 1
ATOM 652 O O . ARG A 1 84 ? -2.706 9.725 4.979 1.00 92.38 84 ARG A O 1
ATOM 659 N N . LEU A 1 85 ? -2.005 8.072 3.620 1.00 92.31 85 LEU A N 1
ATOM 660 C CA . LEU A 1 85 ? -3.157 8.114 2.706 1.00 92.31 85 LEU A CA 1
ATOM 661 C C . LEU A 1 85 ? -4.472 7.741 3.406 1.00 92.31 85 LEU A C 1
ATOM 663 O O . LEU A 1 85 ? -5.521 8.266 3.051 1.00 92.31 85 LEU A O 1
ATOM 667 N N . LEU A 1 86 ? -4.408 6.878 4.421 1.00 91.94 86 LEU A N 1
ATOM 668 C CA . LEU A 1 86 ? -5.539 6.520 5.283 1.00 91.94 86 LEU A CA 1
ATOM 669 C C . LEU A 1 86 ? -5.774 7.526 6.427 1.00 91.94 86 LEU A C 1
ATOM 671 O O . LEU A 1 86 ? -6.597 7.277 7.302 1.00 91.94 86 LEU A O 1
ATOM 675 N N . GLY A 1 87 ? -5.050 8.650 6.459 1.00 90.31 87 GLY A N 1
ATOM 676 C CA . GLY A 1 87 ? -5.167 9.670 7.506 1.00 90.31 87 GLY A CA 1
ATOM 677 C C . GLY A 1 87 ? -4.450 9.326 8.817 1.00 90.31 87 GLY A C 1
ATOM 678 O O . GLY A 1 87 ? -4.535 10.084 9.782 1.00 90.31 87 GLY A O 1
ATOM 679 N N . VAL A 1 88 ? -3.707 8.217 8.869 1.00 89.81 88 VAL A N 1
ATOM 680 C CA . VAL A 1 88 ? -2.898 7.833 10.030 1.00 89.81 88 VAL A CA 1
ATOM 681 C C . VAL A 1 88 ? -1.579 8.594 9.989 1.00 89.81 88 VAL A C 1
ATOM 683 O O . VAL A 1 88 ? -0.685 8.314 9.185 1.00 89.81 88 VAL A O 1
ATOM 686 N N . THR A 1 89 ? -1.439 9.557 10.892 1.00 85.81 89 THR A N 1
ATOM 687 C CA . THR A 1 89 ? -0.192 10.287 11.111 1.00 85.81 89 THR A CA 1
ATOM 688 C C . THR A 1 89 ? 0.503 9.771 12.371 1.00 85.81 89 THR A C 1
ATOM 690 O O . THR A 1 89 ? -0.159 9.339 13.319 1.00 85.81 89 THR A O 1
ATOM 693 N N . PRO A 1 90 ? 1.849 9.756 12.404 1.00 83.38 90 PRO A N 1
ATOM 694 C CA . PRO A 1 90 ? 2.559 9.416 13.626 1.00 83.38 90 PRO A CA 1
ATOM 695 C C . PRO A 1 90 ? 2.154 10.408 14.716 1.00 83.38 90 PRO A C 1
ATOM 697 O O . PRO A 1 90 ? 2.231 11.621 14.516 1.00 83.38 90 PRO A O 1
ATOM 700 N N . ALA A 1 91 ? 1.726 9.893 15.869 1.00 79.06 91 ALA A N 1
ATOM 701 C CA . ALA A 1 91 ? 1.460 10.7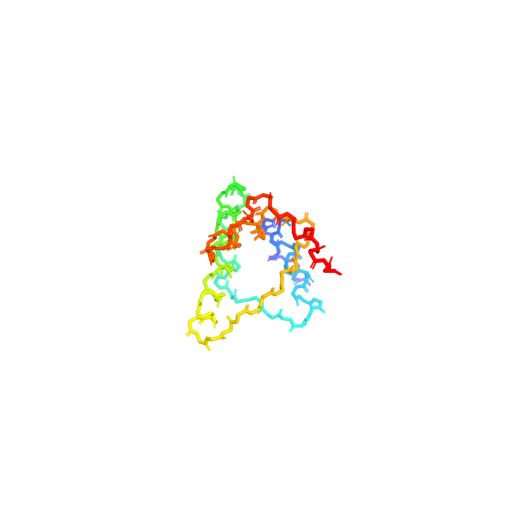36 17.022 1.00 79.06 91 ALA A CA 1
ATOM 702 C C . ALA A 1 91 ? 2.739 11.519 17.349 1.00 79.06 91 ALA A C 1
ATOM 704 O O . ALA A 1 91 ? 3.783 10.921 17.618 1.00 79.06 91 ALA A O 1
ATOM 705 N N . SER A 1 92 ? 2.666 12.853 17.314 1.00 64.50 92 SER A N 1
ATOM 706 C CA . SER A 1 92 ? 3.724 13.721 17.834 1.00 64.50 92 SER A CA 1
ATOM 707 C C . SER A 1 92 ? 4.017 13.265 19.260 1.00 64.50 92 SER A C 1
ATOM 709 O O . SER A 1 92 ? 3.106 13.302 20.088 1.00 64.50 92 SER A O 1
ATOM 711 N N . GLY A 1 93 ? 5.224 12.753 19.507 1.00 55.81 93 GLY A N 1
ATOM 712 C CA . GLY A 1 93 ? 5.576 11.960 20.684 1.00 55.81 93 GLY A CA 1
ATOM 713 C C . GLY A 1 93 ? 4.904 12.407 21.982 1.00 55.81 93 GLY A C 1
ATOM 714 O O . GLY A 1 93 ? 5.387 13.291 22.679 1.00 55.81 93 GLY A O 1
ATOM 715 N N . ARG A 1 94 ? 3.807 11.736 22.332 1.00 47.06 94 ARG A N 1
ATOM 716 C CA . ARG A 1 94 ? 3.334 11.612 23.704 1.00 47.06 94 ARG A CA 1
ATOM 717 C C . ARG A 1 94 ? 3.285 10.120 23.961 1.00 47.06 94 ARG A C 1
ATOM 719 O O . ARG A 1 94 ? 2.276 9.455 23.734 1.00 47.06 94 ARG A O 1
ATOM 726 N N . SER A 1 95 ? 4.433 9.579 24.351 1.00 45.06 95 SER A N 1
ATOM 727 C CA . SER A 1 95 ? 4.458 8.324 25.080 1.00 45.06 95 SER A CA 1
ATOM 728 C C . SER A 1 95 ? 3.415 8.449 26.189 1.00 45.06 95 SER A C 1
ATOM 730 O O . SER A 1 95 ? 3.455 9.379 26.994 1.00 45.06 95 SER A O 1
ATOM 732 N N . ARG A 1 96 ? 2.439 7.539 26.213 1.00 51.56 96 ARG A N 1
ATOM 733 C CA . ARG A 1 96 ? 1.699 7.256 27.439 1.00 51.56 96 ARG A CA 1
ATOM 734 C C . ARG A 1 96 ? 2.739 6.755 28.443 1.00 51.56 96 ARG A C 1
ATOM 736 O O . ARG A 1 96 ? 2.976 5.557 28.534 1.00 51.56 96 ARG A O 1
ATOM 743 N N . GLN A 1 97 ? 3.396 7.663 29.164 1.00 43.56 97 GLN A N 1
ATOM 744 C CA . GLN A 1 97 ? 3.803 7.331 30.517 1.00 43.56 97 GLN A CA 1
ATOM 745 C C . GLN A 1 97 ? 2.499 7.031 31.239 1.00 43.56 97 GLN A C 1
ATOM 747 O O . GLN A 1 97 ? 1.603 7.871 31.317 1.00 43.56 97 GLN A O 1
ATOM 752 N N . ALA A 1 98 ? 2.354 5.768 31.614 1.00 51.00 98 ALA A N 1
ATOM 753 C CA . ALA A 1 98 ? 1.257 5.296 32.418 1.00 51.00 98 ALA A CA 1
ATOM 754 C C . ALA A 1 98 ? 1.218 6.145 33.693 1.00 51.00 98 ALA A C 1
ATOM 756 O O . ALA A 1 98 ? 2.073 6.013 34.563 1.00 51.00 98 ALA A O 1
ATOM 757 N N . GLN A 1 99 ? 0.237 7.042 33.773 1.00 49.56 99 GLN A N 1
ATOM 758 C CA . GLN A 1 99 ? -0.256 7.541 35.044 1.00 49.56 99 GLN A CA 1
ATOM 759 C C . GLN A 1 99 ? -0.881 6.326 35.738 1.00 49.56 99 GLN A C 1
ATOM 761 O O . GLN A 1 99 ? -2.010 5.943 35.436 1.00 49.56 99 GLN A O 1
ATOM 766 N N . VAL A 1 100 ? -0.098 5.660 36.581 1.00 46.78 100 VAL A N 1
ATOM 767 C CA . VAL A 1 100 ? -0.622 4.796 37.636 1.00 46.78 100 VAL A CA 1
ATOM 768 C C . VAL A 1 100 ? -0.651 5.670 38.881 1.00 46.78 100 VAL A C 1
ATOM 770 O O . VAL A 1 100 ? 0.367 6.257 39.248 1.00 46.78 100 VAL A O 1
ATOM 773 N N . SER A 1 101 ? -1.865 5.848 39.397 1.00 43.31 101 SER A N 1
ATOM 774 C CA . SER A 1 101 ? -2.191 6.545 40.640 1.00 43.31 101 SER A CA 1
ATOM 775 C C . SER A 1 101 ? -1.522 5.923 41.857 1.00 43.31 101 SER A C 1
ATOM 777 O O . SER A 1 101 ? -1.267 4.699 41.825 1.00 43.31 101 SER A O 1
#

Sequence (101 aa):
MSSGRLSRCSRPFAGIRRFSERCGTTIPHWIHELFAVLEDAPEVHQMIAATTAAEPCRQLAEHGVNQFHFSTMNKPEITAAICRLLGVTPASGRSRQAQVS

Secondary structure (DSSP, 8-state):
----------HHHHHHHHHHHHHTPPPPHHHHHHHHTTTT-HHHHHHHHHHHHHHHHHHHHHTT--------TT-HHHHHHHHHHTT-PPP-S--------